Protein AF-A0A6B2UWR2-F1 (afdb_monomer_lite)

pLDDT: mean 90.4, std 7.55, range [55.66, 96.94]

Sequence (68 aa):
LLLDGWAQLARPDLRAEEEALRRWLGAAALVRGQSAGGTVVVVAEPALRPVQALVRWDPVGHALRELE

Structure (mmCIF, N/CA/C/O backbone):
data_AF-A0A6B2UWR2-F1
#
_entry.id   AF-A0A6B2UWR2-F1
#
loop_
_atom_site.group_PDB
_atom_site.id
_atom_site.type_symbol
_atom_site.label_atom_id
_atom_site.label_alt_id
_atom_site.label_comp_id
_atom_site.label_asym_id
_atom_site.label_entity_id
_atom_site.label_seq_id
_atom_site.pdbx_PDB_ins_code
_atom_site.Cartn_x
_atom_site.Cartn_y
_atom_site.Cartn_z
_atom_site.occupancy
_atom_site.B_iso_or_equiv
_atom_site.auth_seq_id
_atom_site.auth_comp_id
_atom_site.auth_asym_id
_atom_site.auth_atom_id
_atom_site.pdbx_PDB_model_num
ATOM 1 N N . LEU A 1 1 ? -10.392 9.276 -1.857 1.00 55.66 1 LEU A N 1
ATOM 2 C CA . LEU A 1 1 ? -10.340 8.383 -3.036 1.00 55.66 1 LEU A CA 1
ATOM 3 C C . LEU A 1 1 ? -9.147 8.798 -3.881 1.00 55.66 1 LEU A C 1
ATOM 5 O O . LEU A 1 1 ? -9.111 9.943 -4.310 1.00 55.66 1 LEU A O 1
ATOM 9 N N . LEU A 1 2 ? -8.163 7.912 -4.055 1.00 71.31 2 LEU A N 1
ATOM 10 C CA . LEU A 1 2 ? -7.148 8.059 -5.098 1.00 71.31 2 LEU A CA 1
ATOM 11 C C . LEU A 1 2 ? -7.679 7.311 -6.314 1.00 71.31 2 LEU A C 1
ATOM 13 O O . LEU A 1 2 ? -7.983 6.124 -6.217 1.00 71.31 2 LEU A O 1
ATOM 17 N N . LEU A 1 3 ? -7.890 8.028 -7.409 1.00 61.25 3 LEU A N 1
ATOM 18 C CA . LEU A 1 3 ? -8.444 7.443 -8.617 1.00 61.25 3 LEU A CA 1
ATOM 19 C C . LEU A 1 3 ? -7.285 6.890 -9.446 1.00 61.25 3 LEU A C 1
ATOM 21 O O . LEU A 1 3 ? -6.386 7.632 -9.833 1.00 61.25 3 LEU A O 1
ATOM 25 N N . ASP A 1 4 ? -7.350 5.576 -9.646 1.00 76.50 4 ASP A N 1
ATOM 26 C CA . ASP A 1 4 ? -6.524 4.761 -10.533 1.00 76.50 4 ASP A CA 1
ATOM 27 C C . ASP A 1 4 ? -5.066 4.507 -10.092 1.00 76.50 4 ASP A C 1
ATOM 29 O O . ASP A 1 4 ? -4.120 5.198 -10.475 1.00 76.50 4 ASP A O 1
ATOM 33 N N . GLY A 1 5 ? -4.880 3.451 -9.289 1.00 78.38 5 GLY A N 1
ATOM 34 C CA . GLY A 1 5 ? -3.555 2.958 -8.902 1.00 78.38 5 GLY A CA 1
ATOM 35 C C . GLY A 1 5 ? -2.757 2.376 -10.072 1.00 78.38 5 GLY A C 1
ATOM 36 O O . GLY A 1 5 ? -1.530 2.432 -10.050 1.00 78.38 5 GLY A O 1
ATOM 37 N N . TRP A 1 6 ? -3.426 1.884 -11.118 1.00 81.38 6 TRP A N 1
ATOM 38 C CA . TRP A 1 6 ? -2.762 1.360 -12.309 1.00 81.38 6 TRP A CA 1
ATOM 39 C C . TRP A 1 6 ? -2.181 2.497 -13.151 1.00 81.38 6 TRP A C 1
ATOM 41 O O . TRP A 1 6 ? -1.008 2.455 -13.513 1.00 81.38 6 TRP A O 1
ATOM 51 N N . ALA A 1 7 ? -2.941 3.575 -13.356 1.00 83.69 7 ALA A N 1
ATOM 52 C CA . ALA A 1 7 ? -2.452 4.774 -14.035 1.00 83.69 7 ALA A CA 1
ATOM 53 C C . ALA A 1 7 ? -1.289 5.453 -13.291 1.00 83.69 7 ALA A C 1
ATOM 55 O O . ALA A 1 7 ? -0.396 6.014 -13.925 1.00 83.69 7 ALA A O 1
ATOM 56 N N . GLN A 1 8 ? -1.271 5.403 -11.954 1.00 84.62 8 GLN A N 1
ATOM 57 C CA . GLN A 1 8 ? -0.151 5.933 -11.168 1.00 84.62 8 GLN A CA 1
ATOM 58 C C . GLN A 1 8 ? 1.147 5.150 -11.401 1.00 84.62 8 GLN A C 1
ATOM 60 O O . GLN A 1 8 ? 2.205 5.770 -11.502 1.00 84.62 8 GLN A O 1
ATOM 65 N N . LEU A 1 9 ? 1.052 3.825 -11.532 1.00 86.25 9 LEU A N 1
ATOM 66 C CA . LEU A 1 9 ? 2.188 2.926 -11.748 1.00 86.25 9 LEU A CA 1
ATOM 67 C C . LEU A 1 9 ? 2.636 2.841 -13.213 1.00 86.25 9 LEU A C 1
ATOM 69 O O . LEU A 1 9 ? 3.815 2.656 -13.479 1.00 86.25 9 LEU A O 1
ATOM 73 N N . ALA A 1 10 ? 1.720 2.997 -14.171 1.00 86.19 10 ALA A N 1
ATOM 74 C CA . ALA A 1 10 ? 2.011 2.889 -15.603 1.00 86.19 10 ALA A CA 1
ATOM 75 C C . ALA A 1 10 ? 2.745 4.114 -16.185 1.00 86.19 10 ALA A C 1
ATOM 77 O O . ALA A 1 10 ? 3.013 4.169 -17.388 1.00 86.19 10 ALA A O 1
ATOM 78 N N . ARG A 1 11 ? 3.052 5.124 -15.360 1.00 85.94 11 ARG A N 1
ATOM 79 C CA . ARG A 1 11 ? 3.805 6.302 -15.796 1.00 85.94 11 ARG A CA 1
ATOM 80 C C . ARG A 1 11 ? 5.221 5.892 -16.219 1.00 85.94 11 ARG A C 1
ATOM 82 O O . ARG A 1 11 ? 5.887 5.197 -15.457 1.00 85.94 11 ARG A O 1
ATOM 89 N N . PRO A 1 12 ? 5.726 6.374 -17.370 1.00 84.88 12 PRO A N 1
ATOM 90 C CA . PRO A 1 12 ? 7.094 6.114 -17.814 1.00 84.88 12 PRO A CA 1
ATOM 91 C C . PRO A 1 12 ? 8.084 7.003 -17.041 1.00 84.88 12 PRO A C 1
ATOM 93 O O . PRO A 1 12 ? 8.715 7.899 -17.595 1.00 84.88 12 PRO A O 1
ATOM 96 N N . ASP A 1 13 ? 8.156 6.799 -15.731 1.00 87.06 13 ASP A N 1
ATOM 97 C CA . ASP A 1 13 ? 8.935 7.575 -14.774 1.00 87.06 13 ASP A CA 1
ATOM 98 C C . ASP A 1 13 ? 9.554 6.599 -13.767 1.00 87.06 13 ASP A C 1
ATOM 100 O O . ASP A 1 13 ? 8.841 5.776 -13.195 1.00 87.06 13 ASP A O 1
ATOM 104 N N . LEU A 1 14 ? 10.869 6.685 -13.535 1.00 86.25 14 LEU A N 1
ATOM 105 C CA . LEU A 1 14 ? 11.574 5.799 -12.596 1.00 86.25 14 LEU A CA 1
ATOM 106 C C . LEU A 1 14 ? 11.046 5.925 -11.159 1.00 86.25 14 LEU A C 1
ATOM 108 O O . LEU A 1 14 ? 11.198 5.005 -10.369 1.00 86.25 14 LEU A O 1
ATOM 112 N N . ARG A 1 15 ? 10.410 7.051 -10.819 1.00 89.56 15 ARG A N 1
ATOM 113 C CA . ARG A 1 15 ? 9.831 7.312 -9.497 1.00 89.56 15 ARG A CA 1
ATOM 114 C C . ARG A 1 15 ? 8.332 7.044 -9.432 1.00 89.56 15 ARG A C 1
ATOM 116 O O . ARG A 1 15 ? 7.701 7.406 -8.440 1.00 89.56 15 ARG A O 1
ATOM 123 N N . ALA A 1 16 ? 7.735 6.455 -10.469 1.00 91.06 16 ALA A N 1
ATOM 124 C CA . ALA A 1 16 ? 6.303 6.171 -10.487 1.00 91.06 16 ALA A CA 1
ATOM 125 C C 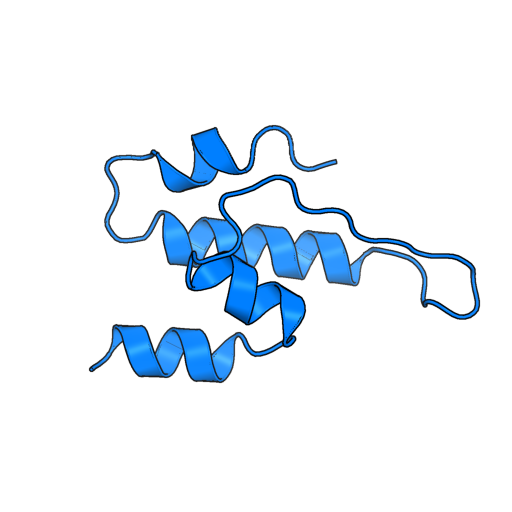. ALA A 1 16 ? 5.877 5.310 -9.284 1.00 91.06 16 ALA A C 1
ATOM 127 O O . ALA A 1 16 ? 4.895 5.642 -8.619 1.00 91.06 16 ALA A O 1
ATOM 128 N N . GLU A 1 17 ? 6.644 4.262 -8.962 1.00 90.38 17 GLU A N 1
ATOM 129 C CA . GLU A 1 17 ? 6.361 3.374 -7.827 1.00 90.38 17 GLU A CA 1
ATOM 130 C C . GLU A 1 17 ? 6.512 4.083 -6.472 1.00 90.38 17 GLU A C 1
ATOM 132 O O . GLU A 1 17 ? 5.599 4.014 -5.645 1.00 90.38 17 GLU A O 1
ATOM 137 N N . GLU A 1 18 ? 7.608 4.823 -6.267 1.00 92.00 18 GLU A N 1
ATOM 138 C CA . GLU A 1 18 ? 7.860 5.609 -5.047 1.00 92.00 18 GLU A CA 1
ATOM 139 C C . GLU A 1 18 ? 6.733 6.624 -4.803 1.00 92.00 18 GLU A C 1
ATOM 141 O O . GLU A 1 18 ? 6.156 6.706 -3.715 1.00 92.00 18 GLU A O 1
ATOM 146 N N . GLU A 1 19 ? 6.385 7.388 -5.837 1.00 93.00 19 GLU A N 1
ATOM 147 C CA . GLU A 1 19 ? 5.382 8.442 -5.759 1.00 93.00 19 GLU A CA 1
ATOM 148 C C . GLU A 1 19 ? 3.975 7.868 -5.539 1.00 93.00 19 GLU A C 1
ATOM 150 O O . GLU A 1 19 ? 3.186 8.446 -4.782 1.00 93.00 19 GLU A O 1
ATOM 155 N N . ALA A 1 20 ? 3.660 6.724 -6.157 1.00 92.75 20 ALA A N 1
ATOM 156 C CA . ALA A 1 20 ? 2.419 5.999 -5.908 1.00 92.75 20 ALA A CA 1
ATOM 157 C C . ALA A 1 20 ? 2.345 5.546 -4.443 1.00 92.75 20 ALA A C 1
ATOM 159 O O . ALA A 1 20 ? 1.393 5.902 -3.744 1.00 92.75 20 ALA A O 1
ATOM 160 N N . LEU A 1 21 ? 3.377 4.861 -3.938 1.00 94.19 21 LEU A N 1
ATOM 161 C CA . LEU A 1 21 ? 3.421 4.391 -2.553 1.00 94.19 21 LEU A CA 1
ATOM 162 C C . LEU A 1 21 ? 3.306 5.550 -1.552 1.00 94.19 21 LEU A C 1
ATOM 164 O O . LEU A 1 21 ? 2.507 5.479 -0.615 1.00 94.19 21 LEU A O 1
ATOM 168 N N . ARG A 1 22 ? 4.040 6.648 -1.773 1.00 94.00 22 ARG A N 1
ATOM 169 C CA . ARG A 1 22 ? 3.986 7.857 -0.936 1.00 94.00 22 ARG A CA 1
ATOM 170 C C . ARG A 1 22 ? 2.569 8.424 -0.858 1.00 94.00 22 ARG A C 1
ATOM 172 O O . ARG A 1 22 ? 2.089 8.748 0.231 1.00 94.00 22 ARG A O 1
ATOM 179 N N . ARG A 1 23 ? 1.875 8.526 -1.997 1.00 93.06 23 ARG A N 1
ATOM 180 C CA . ARG A 1 23 ? 0.481 8.999 -2.054 1.00 93.06 23 ARG A CA 1
ATOM 181 C C . ARG A 1 23 ? -0.475 8.033 -1.367 1.00 93.06 23 ARG A C 1
ATOM 183 O O . ARG A 1 23 ? -1.370 8.486 -0.654 1.00 93.06 23 ARG A O 1
ATOM 190 N N . TRP A 1 24 ? -0.296 6.728 -1.558 1.00 94.69 24 TRP A N 1
ATOM 191 C CA . TRP A 1 24 ? -1.161 5.710 -0.965 1.00 94.69 24 TRP A CA 1
ATOM 192 C C . TRP A 1 24 ? -1.050 5.681 0.556 1.00 94.69 24 TRP A C 1
ATOM 194 O O . TRP A 1 24 ? -2.075 5.695 1.232 1.00 94.69 24 TRP A O 1
ATOM 204 N N . LEU A 1 25 ? 0.170 5.725 1.095 1.00 95.69 25 LEU A N 1
ATOM 205 C CA . LEU A 1 25 ? 0.414 5.806 2.538 1.00 95.69 25 LEU A CA 1
ATOM 206 C C . LEU A 1 25 ? -0.176 7.083 3.136 1.00 95.69 25 LEU A C 1
ATOM 208 O O . LEU A 1 25 ? -0.851 7.025 4.163 1.00 95.69 25 LEU A O 1
ATOM 212 N N . GLY A 1 26 ? 0.011 8.223 2.463 1.00 95.12 26 GLY A N 1
ATOM 213 C CA . GLY A 1 26 ? -0.590 9.490 2.876 1.00 95.12 26 GLY A CA 1
ATOM 214 C C . GLY A 1 26 ? -2.117 9.420 2.932 1.00 95.12 26 GLY A C 1
ATOM 215 O O . GLY A 1 26 ? -2.717 9.852 3.911 1.00 95.12 26 GLY A O 1
ATOM 216 N N . ALA A 1 27 ? -2.760 8.827 1.922 1.00 94.00 27 ALA A N 1
ATOM 217 C CA . ALA A 1 27 ? -4.210 8.647 1.914 1.00 94.00 27 ALA A CA 1
ATOM 218 C C . ALA A 1 27 ? -4.690 7.652 2.986 1.00 94.00 27 ALA A C 1
ATOM 220 O O . ALA A 1 27 ? -5.700 7.908 3.640 1.00 94.00 27 ALA A O 1
ATOM 221 N N . ALA A 1 28 ? -3.970 6.545 3.188 1.00 94.69 28 ALA A N 1
ATOM 222 C CA . ALA A 1 28 ? -4.282 5.541 4.202 1.00 94.69 28 ALA A CA 1
ATOM 223 C C . ALA A 1 28 ? -4.200 6.114 5.625 1.00 94.69 28 ALA A C 1
ATOM 225 O O . ALA A 1 28 ? -5.061 5.820 6.449 1.00 94.69 28 ALA A O 1
ATOM 226 N N . ALA A 1 29 ? -3.232 6.995 5.892 1.00 95.00 29 ALA A N 1
ATOM 227 C CA . ALA A 1 29 ? -3.075 7.655 7.188 1.00 95.00 29 ALA A CA 1
ATOM 228 C C . ALA A 1 29 ? -4.235 8.605 7.550 1.00 95.00 29 ALA A C 1
ATOM 230 O O . ALA A 1 29 ? -4.428 8.919 8.721 1.00 95.00 29 ALA A O 1
ATOM 231 N N . LEU A 1 30 ? -5.017 9.059 6.563 1.00 95.31 30 LEU A N 1
ATOM 232 C CA . LEU A 1 30 ? -6.203 9.898 6.783 1.00 95.31 30 LEU A CA 1
ATOM 233 C C . LEU A 1 30 ? -7.468 9.082 7.083 1.00 95.31 30 LEU A C 1
ATOM 235 O O . LEU A 1 30 ? -8.504 9.650 7.437 1.00 95.31 30 LEU A O 1
ATOM 239 N N . VAL A 1 31 ? -7.423 7.760 6.907 1.00 95.44 31 VAL A N 1
ATOM 240 C CA . VAL A 1 31 ? -8.557 6.884 7.202 1.00 95.44 31 VAL A CA 1
ATOM 241 C C . VAL A 1 31 ? -8.709 6.744 8.715 1.00 95.44 31 VAL A C 1
ATOM 243 O O . VAL A 1 31 ? -7.734 6.728 9.464 1.00 95.44 31 VAL A O 1
ATOM 246 N N . ARG A 1 32 ? -9.960 6.648 9.183 1.00 95.94 32 ARG A N 1
ATOM 247 C CA . ARG A 1 32 ? -10.245 6.378 10.599 1.00 95.94 32 ARG A CA 1
ATOM 248 C C . ARG A 1 32 ? -9.523 5.104 11.051 1.00 95.94 32 ARG A C 1
ATOM 250 O O . ARG A 1 32 ? -9.332 4.181 10.267 1.00 95.94 32 ARG A O 1
ATOM 257 N N . GLY A 1 33 ? -9.181 5.024 12.334 1.00 95.06 33 GLY A N 1
ATOM 258 C CA . GLY A 1 33 ? -8.652 3.786 12.904 1.00 95.06 33 GLY A CA 1
ATOM 259 C C . GLY A 1 33 ? -9.616 2.609 12.705 1.00 95.06 33 GLY A C 1
ATOM 260 O O . GLY A 1 33 ? -10.832 2.795 12.605 1.00 95.06 33 GLY A O 1
ATOM 261 N N . GLN A 1 34 ? -9.076 1.390 12.685 1.00 93.44 34 GLN A N 1
ATOM 262 C CA . GLN A 1 34 ? -9.861 0.166 12.489 1.00 93.44 34 GLN A CA 1
ATOM 263 C C . GLN A 1 34 ? -10.996 0.026 13.518 1.00 93.44 34 GLN A C 1
ATOM 265 O O . GLN A 1 34 ? -12.109 -0.342 13.155 1.00 93.44 34 GLN A O 1
ATOM 270 N N . SER A 1 35 ? -10.752 0.387 14.784 1.00 96.94 35 SER A N 1
ATOM 271 C CA . SER A 1 35 ? -11.765 0.369 15.854 1.00 96.94 35 SER A CA 1
ATOM 272 C C . SER A 1 35 ? -12.949 1.310 15.601 1.00 96.94 35 SER A C 1
ATOM 274 O O . SER A 1 35 ? -14.023 1.107 16.157 1.00 96.94 35 SER A O 1
ATOM 276 N N . ALA A 1 36 ? -12.773 2.312 14.737 1.00 96.69 36 ALA A N 1
ATOM 277 C CA . ALA A 1 36 ? -13.809 3.233 14.282 1.00 96.69 36 ALA A CA 1
ATOM 278 C C . ALA A 1 36 ? -14.336 2.881 12.873 1.00 96.69 36 ALA A C 1
ATOM 280 O O . ALA A 1 36 ? -14.943 3.725 12.210 1.00 96.69 36 ALA A O 1
ATOM 281 N N . GLY A 1 37 ? -14.081 1.654 12.398 1.00 96.19 37 GLY A N 1
ATOM 282 C CA . GLY A 1 37 ? -14.590 1.125 11.130 1.00 96.19 37 GLY A CA 1
ATOM 283 C C . GLY A 1 37 ? -13.881 1.643 9.878 1.00 96.19 37 GLY A C 1
ATOM 284 O O . GLY A 1 37 ? -14.430 1.545 8.783 1.00 96.19 37 GLY A O 1
ATOM 285 N N . GLY A 1 38 ? -12.688 2.230 10.002 1.00 95.62 38 GLY A N 1
ATOM 286 C CA . GLY A 1 38 ? -11.930 2.671 8.833 1.00 95.62 38 GLY A CA 1
ATOM 287 C C . GLY A 1 38 ? -11.426 1.503 7.985 1.00 95.62 38 GLY A C 1
ATOM 288 O O . GLY A 1 38 ? -11.066 0.4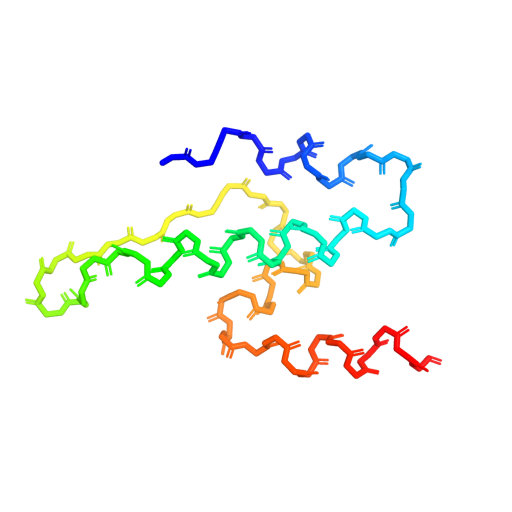47 8.501 1.00 95.62 38 GLY A O 1
ATOM 289 N N . THR A 1 39 ? -11.420 1.678 6.665 1.00 93.69 39 THR A N 1
ATOM 290 C CA . THR A 1 39 ? -10.966 0.663 5.706 1.00 93.69 39 THR A CA 1
ATOM 291 C C . THR A 1 39 ? -10.214 1.326 4.558 1.00 93.69 39 THR A C 1
ATOM 293 O O . THR A 1 39 ? -10.648 2.351 4.032 1.00 93.69 39 THR A O 1
ATOM 296 N N . VAL A 1 40 ? -9.095 0.721 4.162 1.00 92.94 40 VAL A N 1
ATOM 297 C CA . VAL A 1 40 ? -8.330 1.070 2.961 1.00 92.94 40 VAL A CA 1
ATOM 298 C C . VAL A 1 40 ? -8.460 -0.092 1.984 1.00 92.94 40 VAL A C 1
ATOM 300 O O . VAL A 1 40 ? -8.247 -1.240 2.363 1.00 92.94 40 VAL A O 1
ATOM 303 N N . VAL A 1 41 ? -8.810 0.204 0.734 1.00 91.69 41 VAL A N 1
ATOM 304 C CA . VAL A 1 41 ? -8.897 -0.784 -0.349 1.00 91.69 41 VAL A CA 1
ATOM 305 C C . VAL A 1 41 ? -7.959 -0.354 -1.466 1.00 91.69 41 VAL A C 1
ATOM 307 O O . VAL A 1 41 ? -7.951 0.813 -1.857 1.00 91.69 41 VAL A O 1
ATOM 310 N N . VAL A 1 42 ? -7.181 -1.303 -1.978 1.00 89.31 42 VAL A N 1
ATOM 311 C CA . VAL A 1 42 ? -6.240 -1.114 -3.084 1.00 89.31 42 VAL A CA 1
ATOM 312 C C . VAL A 1 42 ? -6.621 -2.089 -4.183 1.00 89.31 42 VAL A C 1
ATOM 314 O O . VAL A 1 42 ? -6.767 -3.281 -3.932 1.00 89.31 42 VAL A O 1
ATOM 317 N N . VAL A 1 43 ? -6.781 -1.571 -5.397 1.00 88.19 43 VAL A N 1
ATOM 318 C CA . VAL A 1 43 ? -7.048 -2.366 -6.597 1.00 88.19 43 VAL A CA 1
ATOM 319 C C . VAL A 1 43 ? -5.826 -2.241 -7.499 1.00 88.19 43 VAL A C 1
ATOM 321 O O . VAL A 1 43 ? -5.643 -1.222 -8.161 1.00 88.19 43 VAL A O 1
ATOM 324 N N . ALA A 1 44 ? -4.955 -3.244 -7.449 1.00 87.12 44 ALA A N 1
ATOM 325 C CA . ALA A 1 44 ? -3.703 -3.324 -8.198 1.00 87.12 44 ALA A CA 1
ATOM 326 C C . ALA A 1 44 ? -3.232 -4.788 -8.266 1.00 87.12 44 ALA A C 1
ATOM 328 O O . ALA A 1 44 ? -3.769 -5.633 -7.549 1.00 87.12 44 ALA A O 1
ATOM 329 N N . GLU A 1 45 ? -2.224 -5.079 -9.095 1.00 90.62 45 GLU A N 1
ATOM 330 C CA . GLU A 1 45 ? -1.563 -6.392 -9.134 1.00 90.62 45 GLU A CA 1
ATOM 331 C C . GLU A 1 45 ? -0.934 -6.706 -7.756 1.00 90.62 45 GLU A C 1
ATOM 333 O O . GLU A 1 45 ? -0.020 -5.989 -7.331 1.00 90.62 45 GLU A O 1
ATOM 338 N N . PRO A 1 46 ? -1.410 -7.740 -7.028 1.00 89.75 46 PRO A N 1
ATOM 339 C CA . PRO A 1 46 ? -0.981 -8.008 -5.656 1.00 89.75 46 PRO A CA 1
ATOM 340 C C . PRO A 1 46 ? 0.516 -8.269 -5.500 1.00 89.75 46 PRO A C 1
ATOM 342 O O . PRO A 1 46 ? 1.068 -7.989 -4.435 1.00 89.75 46 PRO A O 1
ATOM 345 N N . ALA A 1 47 ? 1.181 -8.799 -6.528 1.00 91.69 47 ALA A N 1
ATOM 346 C CA . ALA A 1 47 ? 2.607 -9.108 -6.471 1.00 91.69 47 ALA A CA 1
ATOM 347 C C . ALA A 1 47 ? 3.518 -7.867 -6.540 1.00 91.69 47 ALA A C 1
ATOM 349 O O . ALA A 1 47 ? 4.719 -7.977 -6.284 1.00 91.69 47 ALA A O 1
ATOM 350 N N . LEU A 1 48 ? 2.983 -6.684 -6.859 1.00 91.94 48 LEU A N 1
ATOM 351 C CA . LEU A 1 48 ? 3.788 -5.470 -6.978 1.00 91.94 48 LEU A CA 1
ATOM 352 C C . LEU A 1 48 ? 4.400 -5.056 -5.636 1.00 91.94 48 LEU A C 1
ATOM 354 O O . LEU A 1 48 ? 3.733 -4.993 -4.600 1.00 91.94 48 LEU A O 1
ATOM 358 N N . ARG A 1 49 ? 5.681 -4.682 -5.670 1.00 93.12 49 ARG A N 1
ATOM 359 C CA . ARG A 1 49 ? 6.431 -4.209 -4.498 1.00 93.12 49 ARG A CA 1
ATOM 360 C C . ARG A 1 49 ? 5.765 -3.042 -3.756 1.00 93.12 49 ARG A C 1
ATOM 362 O O . ARG A 1 49 ? 5.678 -3.145 -2.530 1.00 93.12 49 ARG A O 1
ATOM 369 N N . PRO A 1 50 ? 5.260 -1.975 -4.409 1.00 93.75 50 PRO A N 1
ATOM 370 C CA . PRO A 1 50 ? 4.557 -0.900 -3.702 1.00 93.75 50 PRO A CA 1
ATOM 371 C C . PRO A 1 50 ? 3.254 -1.379 -3.039 1.00 93.75 50 PRO A C 1
ATOM 373 O O . PRO A 1 50 ? 2.916 -0.923 -1.948 1.00 93.75 50 PRO A O 1
ATOM 376 N N . VAL A 1 51 ? 2.550 -2.355 -3.627 1.00 94.44 51 VAL A N 1
ATOM 377 C CA . VAL A 1 51 ? 1.350 -2.953 -3.012 1.00 94.44 51 VAL A CA 1
ATOM 378 C C . VAL A 1 51 ? 1.731 -3.729 -1.751 1.00 94.44 51 VAL A C 1
ATOM 380 O O . VAL A 1 51 ? 1.128 -3.533 -0.697 1.00 94.44 51 VAL A O 1
ATOM 383 N N . GLN A 1 52 ? 2.781 -4.549 -1.820 1.00 95.25 52 GLN A N 1
ATOM 384 C CA . GLN A 1 52 ? 3.288 -5.290 -0.663 1.00 95.25 52 GLN A CA 1
ATOM 385 C C . GLN A 1 52 ? 3.792 -4.364 0.453 1.00 95.25 52 GLN A C 1
ATOM 387 O O . GLN A 1 52 ? 3.536 -4.625 1.628 1.00 95.25 52 GLN A O 1
ATOM 392 N N . ALA A 1 53 ? 4.469 -3.269 0.101 1.00 96.44 53 ALA A N 1
ATOM 393 C CA . ALA A 1 53 ? 4.941 -2.272 1.058 1.00 96.44 53 ALA A CA 1
ATOM 394 C C . ALA A 1 53 ? 3.783 -1.595 1.802 1.00 96.44 53 ALA A C 1
ATOM 396 O O . ALA A 1 53 ? 3.838 -1.443 3.021 1.00 96.44 53 ALA A O 1
ATOM 397 N N . LEU A 1 54 ? 2.709 -1.247 1.089 1.00 95.31 54 LEU A N 1
ATOM 398 C CA . LEU A 1 54 ? 1.508 -0.669 1.685 1.00 95.31 54 LEU A CA 1
ATOM 399 C C . LEU A 1 54 ? 0.791 -1.658 2.612 1.00 95.31 54 LEU A C 1
ATOM 401 O O . LEU A 1 54 ? 0.449 -1.293 3.734 1.00 95.31 54 LEU A O 1
ATOM 405 N N . VAL A 1 55 ? 0.603 -2.910 2.176 1.00 95.00 55 VAL A N 1
ATOM 406 C CA . VAL A 1 55 ? -0.045 -3.964 2.982 1.00 95.00 55 VAL A CA 1
ATOM 407 C C . VAL A 1 55 ? 0.730 -4.243 4.271 1.00 95.00 55 VAL A C 1
ATOM 409 O O . VAL A 1 55 ? 0.126 -4.431 5.324 1.00 95.00 55 VAL A O 1
ATOM 412 N N . ARG A 1 56 ? 2.066 -4.255 4.205 1.00 95.62 56 ARG A N 1
ATOM 413 C CA . ARG A 1 56 ? 2.941 -4.480 5.369 1.00 95.62 56 ARG A CA 1
ATOM 414 C C . ARG A 1 56 ? 3.175 -3.232 6.215 1.00 95.62 56 ARG A C 1
ATOM 416 O O . ARG A 1 56 ? 3.763 -3.351 7.284 1.00 95.62 56 ARG A O 1
ATOM 423 N N . TRP A 1 57 ? 2.745 -2.065 5.737 1.00 95.62 57 TRP A N 1
ATOM 424 C CA . TRP A 1 57 ? 3.078 -0.769 6.324 1.00 95.62 57 TRP A CA 1
ATOM 425 C C . TRP A 1 57 ? 4.600 -0.562 6.481 1.00 95.62 57 TRP A C 1
ATOM 427 O O . TRP A 1 57 ? 5.085 -0.112 7.517 1.00 95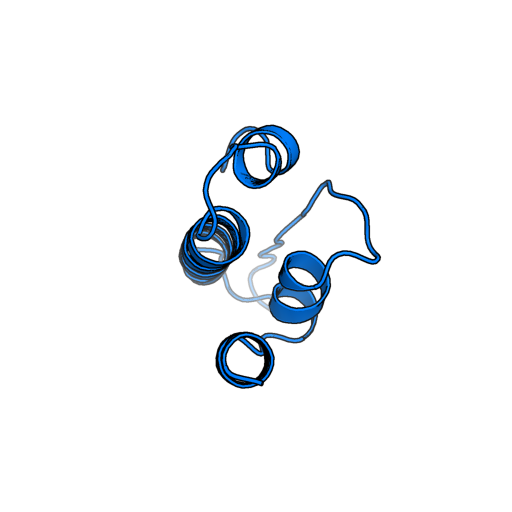.62 57 TRP A O 1
ATOM 437 N N . ASP A 1 58 ? 5.361 -0.903 5.435 1.00 96.69 58 ASP A N 1
ATOM 438 C CA . ASP A 1 58 ? 6.833 -0.881 5.408 1.00 96.69 58 ASP A CA 1
ATOM 439 C C . ASP A 1 58 ? 7.383 0.030 4.284 1.00 96.69 58 ASP A C 1
ATOM 441 O O . ASP A 1 58 ? 7.949 -0.451 3.295 1.00 96.69 58 ASP A O 1
ATOM 445 N N . PRO A 1 59 ? 7.216 1.364 4.388 1.00 94.25 59 PRO A N 1
ATOM 446 C CA . PRO A 1 59 ? 7.822 2.293 3.433 1.00 94.25 59 PRO A CA 1
ATOM 447 C C . PRO A 1 59 ? 9.351 2.294 3.486 1.00 94.25 59 PRO A C 1
ATOM 449 O O . PRO A 1 59 ? 9.998 2.517 2.466 1.00 94.2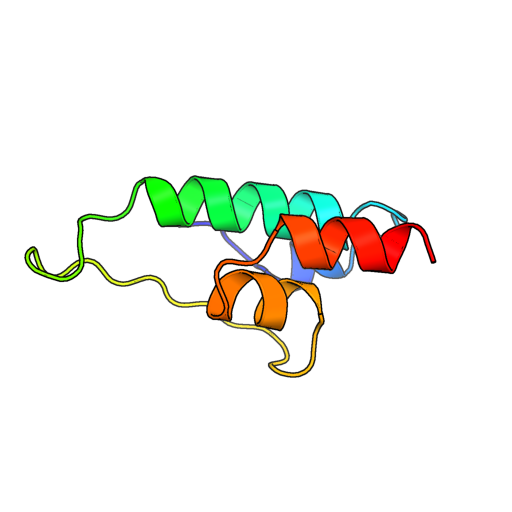5 59 PRO A O 1
ATOM 452 N N . VAL A 1 60 ? 9.936 2.051 4.663 1.00 95.50 60 VAL A N 1
ATOM 453 C CA . VAL A 1 60 ? 11.390 2.114 4.859 1.00 95.50 60 VAL A CA 1
ATOM 454 C C . VAL A 1 60 ? 12.071 0.939 4.169 1.00 95.50 60 VAL A C 1
ATOM 456 O O . VAL A 1 60 ? 13.003 1.145 3.398 1.00 95.50 60 VAL A O 1
ATOM 459 N N . GLY A 1 61 ? 11.580 -0.284 4.370 1.00 95.06 61 GLY A N 1
ATOM 460 C CA . GLY A 1 61 ? 12.110 -1.452 3.679 1.00 95.06 61 GLY A CA 1
ATOM 461 C C . GLY A 1 61 ? 11.874 -1.407 2.170 1.00 95.06 61 GLY A C 1
ATOM 462 O O . GLY A 1 61 ? 12.689 -1.938 1.420 1.00 95.06 61 GLY A O 1
ATOM 463 N N . HIS A 1 62 ? 10.800 -0.765 1.693 1.00 94.12 62 HIS A N 1
ATOM 464 C CA . HIS A 1 62 ? 10.631 -0.499 0.261 1.00 94.12 62 HIS A CA 1
ATOM 465 C C . HIS A 1 62 ? 11.728 0.428 -0.276 1.00 94.12 62 HIS A C 1
ATOM 467 O O . HIS A 1 62 ? 12.371 0.069 -1.255 1.00 94.12 62 HIS A O 1
ATOM 473 N N . ALA A 1 63 ? 11.993 1.551 0.398 1.00 93.62 63 ALA A N 1
ATOM 474 C CA . ALA A 1 63 ? 13.030 2.496 -0.013 1.00 93.62 63 ALA A CA 1
ATOM 475 C C . ALA A 1 63 ? 14.439 1.884 0.010 1.00 93.62 63 ALA A C 1
ATOM 477 O O . ALA A 1 63 ? 15.224 2.138 -0.893 1.00 93.62 63 ALA A O 1
ATOM 478 N N . LEU A 1 64 ? 14.757 1.052 1.007 1.00 94.94 64 LEU A N 1
ATOM 479 C CA . LEU A 1 64 ? 16.057 0.378 1.077 1.00 94.94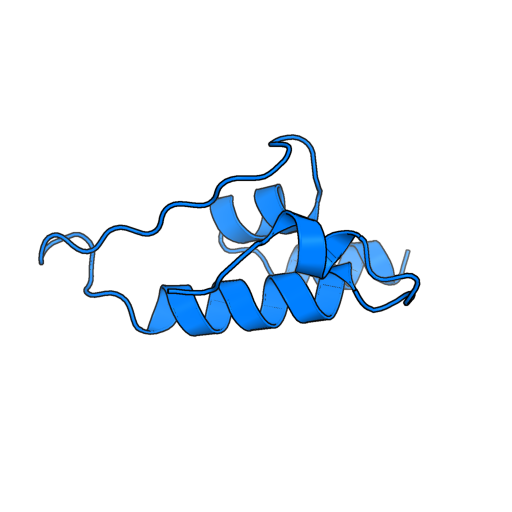 64 LEU A CA 1
ATOM 480 C C . LEU A 1 64 ? 16.291 -0.555 -0.119 1.00 94.94 64 LEU A C 1
ATOM 482 O O . LEU A 1 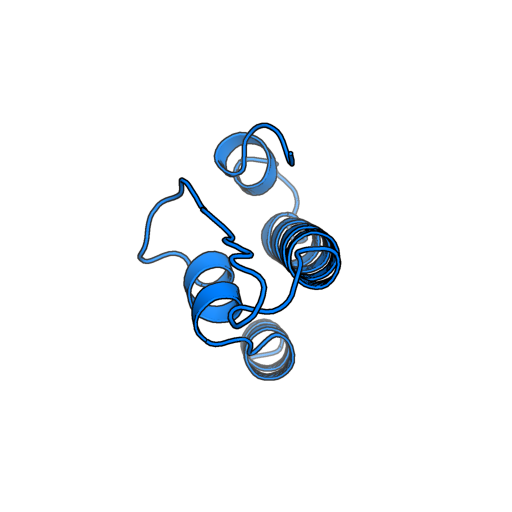64 ? 17.376 -0.537 -0.681 1.00 94.94 64 LEU A O 1
ATOM 486 N N . ARG A 1 65 ? 15.270 -1.308 -0.546 1.00 90.69 65 ARG A N 1
ATOM 487 C CA . ARG A 1 65 ? 15.361 -2.208 -1.710 1.00 90.69 65 ARG A CA 1
ATOM 488 C C . ARG A 1 65 ? 15.511 -1.484 -3.048 1.00 90.69 65 ARG A C 1
ATOM 490 O O . ARG A 1 65 ? 15.988 -2.089 -3.992 1.00 90.69 65 ARG A O 1
ATOM 497 N N . GLU A 1 66 ? 15.079 -0.229 -3.147 1.00 88.19 66 GLU A N 1
ATOM 498 C CA . GLU A 1 66 ? 15.275 0.585 -4.359 1.00 88.19 66 GLU A CA 1
ATOM 499 C C . GLU A 1 66 ? 16.708 1.138 -4.464 1.00 88.19 66 GLU A C 1
ATOM 501 O O . GLU A 1 66 ? 17.101 1.635 -5.517 1.00 88.19 66 GLU A O 1
ATOM 506 N N . LEU A 1 67 ? 17.485 1.078 -3.376 1.00 87.81 67 LEU A N 1
ATOM 507 C CA . LEU A 1 67 ? 18.889 1.496 -3.338 1.00 87.81 67 LEU A CA 1
ATOM 508 C C . LEU A 1 67 ? 19.874 0.335 -3.560 1.00 87.81 67 LEU A C 1
ATOM 510 O O . LEU A 1 67 ? 21.074 0.594 -3.673 1.00 87.81 67 LEU A O 1
ATOM 514 N N . GLU A 1 68 ? 19.383 -0.907 -3.573 1.00 85.56 68 GLU A N 1
ATOM 515 C CA . GLU A 1 68 ? 20.144 -2.136 -3.855 1.00 85.56 68 GLU A CA 1
ATOM 516 C C . GLU A 1 68 ? 20.208 -2.419 -5.362 1.00 85.56 68 GLU A C 1
ATOM 518 O O . GLU A 1 68 ? 21.318 -2.748 -5.840 1.00 85.56 68 GLU A O 1
#

Secondary structure (DSSP, 8-state):
----HHHHHSSSSTTHHHHHHHHHHHHHHTSPPGGGT------S-TT-HHHHHHHHT-HHHHHHHH--

Radius of gyration: 12.25 Å; chains: 1; bounding box: 35×19×34 Å

Foldseek 3Di:
DDPDLPVLQPDPDPCSLVVSLVVLLVVQVPFDDVVVVTDDDDDDDCPDLSNVCNVVVNSPVSVVVSVD